Protein AF-A0A7C6TQF4-F1 (afdb_monomer_lite)

Foldseek 3Di:
DDDDDDDDDPDPDDPPPPDDPPLVVCAPAAPAPAEAEEEEADDPLFHQAADPVPPPPPLNVVNVVVQVVCCVRHVYHYDYHYDNDLQVSQVVVLVCQVVVHPRHPYYYGDPVRRVVSCVVSVSFDQQVVVVSDPCCDQQWDNCLVPPPDDPNGSRDTHGVVGSSVVSDDDPD

Structure (mmCIF, N/CA/C/O backbone):
data_AF-A0A7C6TQF4-F1
#
_entry.id   AF-A0A7C6TQF4-F1
#
loop_
_atom_site.group_PDB
_atom_site.id
_atom_site.type_symbol
_atom_site.label_atom_id
_atom_site.label_alt_id
_atom_site.label_comp_id
_atom_site.label_asym_id
_atom_site.label_entity_id
_atom_site.label_seq_id
_atom_site.pdbx_PDB_ins_code
_atom_site.Cartn_x
_atom_site.Cartn_y
_atom_site.Cartn_z
_atom_site.occupancy
_atom_site.B_iso_or_equiv
_atom_site.auth_seq_id
_atom_site.auth_comp_id
_atom_site.auth_asym_id
_atom_site.auth_atom_id
_atom_site.pdbx_PDB_model_num
ATOM 1 N N . MET A 1 1 ? 53.734 2.705 38.181 1.00 42.03 1 MET A N 1
ATOM 2 C CA . MET A 1 1 ? 52.758 3.812 38.114 1.00 42.03 1 MET A CA 1
ATOM 3 C C . MET A 1 1 ? 53.055 4.495 36.790 1.00 42.03 1 MET A C 1
ATOM 5 O O . MET A 1 1 ? 54.148 5.012 36.654 1.00 42.03 1 MET A O 1
ATOM 9 N N . THR A 1 2 ? 52.284 4.287 35.731 1.00 37.66 2 THR A N 1
ATOM 10 C CA . THR A 1 2 ? 50.826 4.465 35.668 1.00 37.66 2 THR A CA 1
ATOM 11 C C . THR A 1 2 ? 50.216 3.461 34.682 1.00 37.66 2 THR A C 1
ATOM 13 O O . THR A 1 2 ? 50.902 2.999 33.775 1.00 37.66 2 THR A O 1
ATOM 16 N N . ALA A 1 3 ? 48.979 3.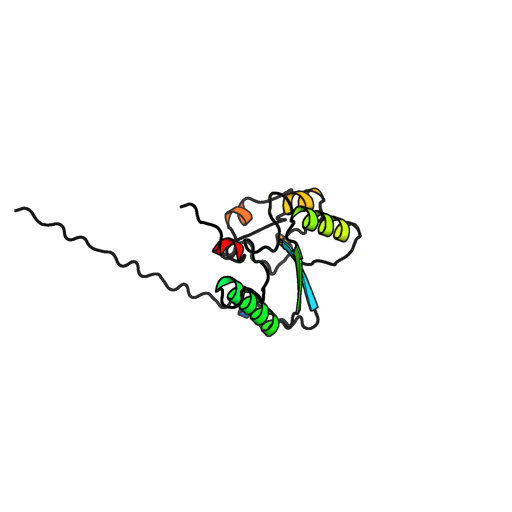061 34.969 1.00 38.94 3 ALA A N 1
ATOM 17 C CA . ALA A 1 3 ? 48.263 1.912 34.430 1.00 38.94 3 ALA A CA 1
ATOM 18 C C . ALA A 1 3 ? 47.986 1.993 32.920 1.00 38.94 3 ALA A C 1
ATOM 20 O O . ALA A 1 3 ? 47.735 3.075 32.395 1.00 38.94 3 ALA A O 1
ATOM 21 N N . ALA A 1 4 ? 48.026 0.835 32.258 1.00 41.94 4 ALA A N 1
ATOM 22 C CA . ALA A 1 4 ? 47.447 0.643 30.937 1.00 41.94 4 ALA A CA 1
ATOM 23 C C . ALA A 1 4 ? 45.929 0.484 31.101 1.00 41.94 4 ALA A C 1
ATOM 25 O O . ALA A 1 4 ? 45.484 -0.318 31.922 1.00 41.94 4 ALA A O 1
ATOM 26 N N . ASP A 1 5 ? 45.194 1.309 30.363 1.00 40.28 5 ASP A N 1
ATOM 27 C CA . ASP A 1 5 ? 43.736 1.350 30.275 1.00 40.28 5 ASP A CA 1
ATOM 28 C C . ASP A 1 5 ? 43.205 0.030 29.702 1.00 40.28 5 ASP A C 1
ATOM 30 O O . ASP A 1 5 ? 43.669 -0.440 28.662 1.00 40.28 5 ASP A O 1
ATOM 34 N N . GLU A 1 6 ? 42.248 -0.570 30.400 1.00 43.94 6 GLU A N 1
ATOM 35 C CA . GLU A 1 6 ? 41.544 -1.779 29.987 1.00 43.94 6 GLU A CA 1
ATOM 36 C C . GLU A 1 6 ? 40.259 -1.329 29.274 1.00 43.94 6 GLU A C 1
ATOM 38 O O . GLU A 1 6 ? 39.318 -0.838 29.899 1.00 43.94 6 GLU A O 1
ATOM 43 N N . GLU A 1 7 ? 40.246 -1.414 27.943 1.00 47.00 7 GLU A N 1
ATOM 44 C CA . GLU A 1 7 ? 39.084 -1.092 27.113 1.00 47.00 7 GLU A CA 1
ATOM 45 C C . GLU A 1 7 ? 38.016 -2.181 27.294 1.00 47.00 7 GLU A C 1
ATOM 47 O O . GLU A 1 7 ? 38.118 -3.289 26.767 1.00 47.00 7 GLU A O 1
ATOM 52 N N . VAL A 1 8 ? 36.990 -1.874 28.090 1.00 40.41 8 VAL A N 1
ATOM 53 C CA . VAL A 1 8 ? 35.811 -2.727 28.265 1.00 40.41 8 VAL A CA 1
ATOM 54 C C . VAL A 1 8 ? 34.928 -2.591 27.025 1.00 40.41 8 VAL A C 1
ATOM 56 O O . VAL A 1 8 ? 34.176 -1.627 26.884 1.00 40.41 8 VAL A O 1
ATOM 59 N N . ALA A 1 9 ? 34.999 -3.577 26.133 1.00 42.94 9 ALA A N 1
ATOM 60 C CA . ALA A 1 9 ? 34.003 -3.779 25.090 1.00 42.94 9 ALA A CA 1
ATOM 61 C C . ALA A 1 9 ? 32.683 -4.219 25.747 1.00 42.94 9 ALA A C 1
ATOM 63 O O . ALA A 1 9 ? 32.545 -5.351 26.209 1.00 42.94 9 ALA A O 1
ATOM 64 N N . ALA A 1 10 ? 31.718 -3.304 25.826 1.00 41.94 10 ALA A N 1
ATOM 65 C CA . ALA A 1 10 ? 30.352 -3.637 26.199 1.00 41.94 10 ALA A CA 1
ATOM 66 C C . ALA A 1 10 ? 29.686 -4.369 25.022 1.00 41.94 10 ALA A C 1
ATOM 68 O O . ALA A 1 10 ? 29.336 -3.755 24.015 1.00 41.94 10 ALA A O 1
ATOM 69 N N . GLU A 1 11 ? 29.526 -5.685 25.147 1.00 43.38 11 GLU A N 1
ATOM 70 C CA . GLU A 1 11 ? 28.632 -6.474 24.299 1.00 43.38 11 GLU A CA 1
ATOM 71 C C . GLU A 1 11 ? 27.200 -5.958 24.501 1.00 43.38 11 GLU A C 1
ATOM 73 O O . GLU A 1 11 ? 26.568 -6.180 25.535 1.00 43.38 11 GLU A O 1
ATOM 78 N N . ALA A 1 12 ? 26.695 -5.208 23.522 1.00 43.81 12 ALA A N 1
ATOM 79 C CA . ALA A 1 12 ? 25.287 -4.864 23.449 1.00 43.81 12 ALA A CA 1
ATOM 80 C C . ALA A 1 12 ? 24.517 -6.120 23.026 1.00 43.81 12 ALA A C 1
ATOM 82 O O . ALA A 1 12 ? 24.427 -6.438 21.842 1.00 43.81 12 ALA A O 1
ATOM 83 N N . THR A 1 13 ? 23.978 -6.853 23.999 1.00 38.25 13 THR A N 1
ATOM 84 C CA . THR A 1 13 ? 22.993 -7.904 23.741 1.00 38.25 13 THR A CA 1
ATOM 85 C C . THR A 1 13 ? 21.782 -7.261 23.070 1.00 38.25 13 THR A C 1
ATOM 87 O O . THR A 1 13 ? 21.023 -6.535 23.713 1.00 38.25 13 THR A O 1
ATOM 90 N N . ALA A 1 14 ? 21.615 -7.495 21.766 1.00 44.12 14 ALA A N 1
ATOM 91 C CA . ALA A 1 14 ? 20.390 -7.163 21.056 1.00 44.12 14 ALA A CA 1
ATOM 92 C C . ALA A 1 14 ? 19.245 -7.927 21.730 1.00 44.12 14 ALA A C 1
ATOM 94 O O . ALA A 1 14 ? 19.229 -9.157 21.731 1.00 44.12 14 ALA A O 1
ATOM 95 N N . ALA A 1 15 ? 18.328 -7.204 22.370 1.00 37.62 15 ALA A N 1
ATOM 96 C CA . ALA A 1 15 ? 17.114 -7.804 22.890 1.00 37.62 15 ALA A CA 1
ATOM 97 C C . ALA A 1 15 ? 16.326 -8.366 21.700 1.00 37.62 15 ALA A C 1
ATOM 99 O O . ALA A 1 15 ? 15.937 -7.611 20.807 1.00 37.62 15 ALA A O 1
ATOM 100 N N . GLU A 1 16 ? 16.114 -9.684 21.676 1.00 38.75 16 GLU A N 1
ATOM 101 C CA . GLU A 1 16 ? 15.147 -10.296 20.771 1.00 38.75 16 GLU A CA 1
ATOM 102 C C . GLU A 1 16 ? 13.796 -9.638 21.043 1.00 38.75 16 GLU A C 1
ATOM 104 O O . GLU A 1 16 ? 13.192 -9.798 22.105 1.00 38.75 16 GLU A O 1
ATOM 109 N N . THR A 1 17 ? 13.346 -8.827 20.091 1.00 45.72 17 THR A N 1
ATOM 110 C CA . THR A 1 17 ? 11.989 -8.306 20.117 1.00 45.72 17 THR A CA 1
ATOM 111 C C . THR A 1 17 ? 11.116 -9.470 19.683 1.00 45.72 17 THR A C 1
ATOM 113 O O . THR A 1 17 ? 11.056 -9.784 18.498 1.00 45.72 17 THR A O 1
ATOM 116 N N . THR A 1 18 ? 10.503 -10.175 20.635 1.00 44.56 18 THR A N 1
ATOM 117 C CA . THR A 1 18 ? 9.432 -11.130 20.329 1.00 44.56 18 THR A CA 1
ATOM 118 C C . THR A 1 18 ? 8.323 -10.353 19.636 1.00 44.56 18 THR A C 1
ATOM 120 O O . THR A 1 18 ? 7.543 -9.660 20.286 1.00 44.56 18 THR A O 1
ATOM 123 N N . THR A 1 19 ? 8.298 -10.413 18.307 1.00 59.47 19 THR A N 1
ATOM 124 C CA . THR A 1 19 ? 7.210 -9.869 17.505 1.00 59.47 19 THR A CA 1
ATOM 125 C C . THR A 1 19 ? 5.973 -10.692 17.841 1.00 59.47 19 THR A C 1
ATOM 127 O O . THR A 1 19 ? 5.946 -11.898 17.593 1.00 59.47 19 THR A O 1
ATOM 130 N N . GLU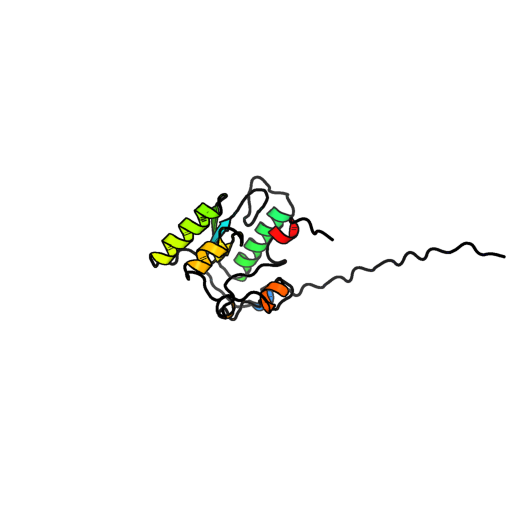 A 1 20 ? 4.973 -10.076 18.472 1.00 64.12 20 GLU A N 1
ATOM 131 C CA . GLU A 1 20 ? 3.654 -10.697 18.605 1.00 64.12 20 GLU A CA 1
ATOM 132 C C . GLU A 1 20 ? 3.169 -11.141 17.216 1.00 64.12 20 GLU A C 1
ATOM 134 O O . GLU A 1 20 ? 3.374 -10.423 16.232 1.00 64.12 20 GLU A O 1
ATOM 139 N N . ASP A 1 21 ? 2.522 -12.308 17.112 1.00 76.06 21 ASP A N 1
ATOM 140 C CA . ASP A 1 21 ? 1.922 -12.729 15.844 1.00 76.06 21 ASP A CA 1
ATOM 141 C C . ASP A 1 21 ? 0.750 -11.800 15.511 1.00 76.06 21 ASP A C 1
ATOM 143 O O . ASP A 1 21 ? -0.370 -11.969 15.994 1.00 76.06 21 ASP A O 1
ATOM 147 N N . TYR A 1 22 ? 1.024 -10.772 14.706 1.00 76.19 22 TYR A N 1
ATOM 148 C CA . TYR A 1 22 ? 0.046 -9.750 14.342 1.00 76.19 22 TYR A CA 1
ATOM 149 C C . TYR A 1 22 ? -1.196 -10.357 13.679 1.00 76.19 22 TYR A C 1
ATOM 151 O O . TYR A 1 22 ? -2.296 -9.825 13.839 1.00 76.19 22 TYR A O 1
ATOM 159 N N . LEU A 1 23 ? -1.039 -11.481 12.971 1.00 79.75 23 LEU A N 1
ATOM 160 C CA . LEU A 1 23 ? -2.145 -12.139 12.284 1.00 79.75 23 LEU A CA 1
ATOM 161 C C . LEU A 1 23 ? -3.112 -12.835 13.243 1.00 79.75 23 LEU A C 1
ATOM 163 O O . LEU A 1 23 ? -4.292 -12.916 12.916 1.00 79.75 23 LEU A O 1
ATOM 167 N N . ALA A 1 24 ? -2.678 -13.199 14.456 1.00 85.25 24 ALA A N 1
ATOM 168 C CA . ALA A 1 24 ? -3.560 -13.772 15.477 1.00 85.25 24 ALA A CA 1
ATOM 169 C C . ALA A 1 24 ? -4.703 -12.818 15.879 1.00 85.25 24 ALA A C 1
ATOM 171 O O . ALA A 1 24 ? -5.756 -13.240 16.354 1.00 85.25 24 ALA A O 1
ATOM 172 N N . LYS A 1 25 ? -4.543 -11.505 15.644 1.00 83.44 25 LYS A N 1
ATOM 173 C CA . LYS A 1 25 ? -5.614 -10.507 15.833 1.00 83.44 25 LYS A CA 1
ATOM 174 C C . LYS A 1 25 ? -6.800 -10.715 14.889 1.00 83.44 25 LYS A C 1
ATOM 176 O O . LYS A 1 25 ? -7.871 -10.166 15.143 1.00 83.44 25 LYS A O 1
ATOM 181 N N . PHE A 1 26 ? -6.603 -11.471 13.813 1.00 84.44 26 PHE A N 1
ATOM 182 C CA . PHE A 1 26 ? -7.616 -11.777 12.813 1.00 84.44 26 PHE A CA 1
ATOM 183 C C . PHE A 1 26 ? -8.084 -13.237 12.871 1.00 84.44 26 PHE A C 1
ATOM 185 O O . PHE A 1 26 ? -8.801 -13.677 11.974 1.00 84.44 26 PHE A O 1
ATOM 192 N N . ASP A 1 27 ? -7.743 -13.977 13.930 1.00 82.62 27 ASP A N 1
ATOM 193 C CA . ASP A 1 27 ? -8.209 -15.350 14.120 1.00 82.62 27 ASP A CA 1
ATOM 194 C C . ASP A 1 27 ? -9.743 -15.426 14.074 1.00 82.62 27 ASP A C 1
ATOM 196 O O . ASP A 1 27 ? -10.460 -14.746 14.814 1.00 82.62 27 ASP A O 1
ATOM 200 N N . GLY A 1 28 ? -10.260 -16.278 13.187 1.00 80.06 28 GLY A N 1
ATOM 201 C CA . GLY A 1 28 ? -11.698 -16.458 12.977 1.00 80.06 28 GLY A CA 1
ATOM 202 C C . GLY A 1 28 ? -12.361 -15.399 12.090 1.00 80.06 28 GLY A C 1
ATOM 203 O O . GLY A 1 28 ? -13.574 -15.478 11.883 1.00 80.06 28 GLY A O 1
ATOM 204 N N . ILE A 1 29 ? -11.604 -14.441 11.544 1.00 86.25 29 ILE A N 1
ATOM 205 C CA . ILE A 1 29 ? -12.059 -13.598 10.436 1.00 86.25 29 ILE A CA 1
ATOM 206 C C . ILE A 1 29 ? -11.800 -14.349 9.133 1.00 86.25 29 ILE A C 1
ATOM 208 O O . ILE A 1 29 ? -10.658 -14.567 8.747 1.00 86.25 29 ILE A O 1
ATOM 212 N N . ASP A 1 30 ? -12.879 -14.697 8.441 1.00 82.62 30 ASP A N 1
ATOM 213 C CA . ASP A 1 30 ? -12.835 -15.268 7.101 1.00 82.62 30 ASP A CA 1
ATOM 214 C C . ASP A 1 30 ? -13.483 -14.285 6.122 1.00 82.62 30 ASP A C 1
ATOM 216 O O . ASP A 1 30 ? -14.666 -13.948 6.239 1.00 82.62 30 ASP A O 1
ATOM 220 N N . VAL A 1 31 ? -12.690 -13.793 5.173 1.00 89.88 31 VAL A N 1
ATOM 221 C CA . VAL A 1 31 ? -13.146 -12.924 4.080 1.00 89.88 31 VAL A CA 1
ATOM 222 C C . VAL A 1 31 ? -13.022 -13.628 2.728 1.00 89.88 31 VAL A C 1
ATOM 224 O O . VAL A 1 31 ? -12.902 -12.970 1.693 1.00 89.88 31 VAL A O 1
ATOM 227 N N . SER A 1 32 ? -13.096 -14.962 2.732 1.00 91.25 32 SER A N 1
ATOM 228 C CA . SER A 1 32 ? -13.054 -15.807 1.541 1.00 91.25 32 SER A CA 1
ATOM 229 C C . SER A 1 32 ? -13.951 -15.304 0.415 1.00 91.25 32 SER A C 1
ATOM 231 O O . SER A 1 32 ? -15.116 -14.944 0.612 1.00 91.25 32 SER A O 1
ATOM 233 N N . GLY A 1 33 ? -13.403 -15.306 -0.801 1.00 89.31 33 GLY A N 1
ATOM 234 C CA . GLY A 1 33 ? -14.095 -14.850 -2.010 1.00 89.31 33 GLY A CA 1
ATOM 235 C C . GLY A 1 33 ? -14.088 -13.332 -2.216 1.00 89.31 33 GLY A C 1
ATOM 236 O O . GLY A 1 33 ? -14.724 -12.849 -3.154 1.00 89.31 33 GLY A O 1
ATOM 237 N N . ARG A 1 34 ? -13.382 -12.573 -1.370 1.00 94.75 34 ARG A N 1
ATOM 238 C CA . ARG A 1 34 ? -13.023 -11.177 -1.640 1.00 94.75 34 ARG A CA 1
ATOM 239 C C . ARG A 1 34 ? -11.686 -11.115 -2.373 1.00 94.75 34 ARG A C 1
ATOM 241 O O . ARG A 1 34 ? -10.752 -11.835 -2.028 1.00 94.75 34 ARG A O 1
ATOM 248 N N . THR A 1 35 ? -11.593 -10.196 -3.323 1.00 97.12 35 THR A N 1
ATOM 249 C CA . THR A 1 35 ? -10.323 -9.762 -3.902 1.00 97.12 35 THR A CA 1
ATOM 250 C C . THR A 1 35 ? -10.027 -8.366 -3.379 1.00 97.12 35 THR A C 1
ATOM 252 O O . THR A 1 35 ? -10.923 -7.528 -3.351 1.00 97.12 35 THR A O 1
ATOM 255 N N . PHE A 1 36 ? -8.801 -8.146 -2.916 1.00 96.88 36 PHE A N 1
ATOM 256 C CA . PHE A 1 36 ? -8.305 -6.850 -2.481 1.00 96.88 36 PHE A CA 1
ATOM 257 C C . PHE A 1 36 ? -7.432 -6.255 -3.586 1.00 96.88 36 PHE A C 1
ATOM 259 O O . PHE A 1 36 ? -6.391 -6.819 -3.937 1.00 96.88 36 PHE A O 1
ATOM 266 N N . HIS A 1 37 ? -7.877 -5.137 -4.150 1.00 97.75 37 HIS A N 1
ATOM 267 C CA . HIS A 1 37 ? -7.298 -4.520 -5.337 1.00 97.75 37 HIS A CA 1
ATOM 268 C C . HIS A 1 37 ? -6.294 -3.435 -4.951 1.00 97.75 37 HIS A C 1
ATOM 270 O O . HIS A 1 37 ? -6.642 -2.407 -4.360 1.00 97.75 37 HIS A O 1
ATOM 276 N N . ILE A 1 38 ? -5.027 -3.644 -5.304 1.00 97.38 38 ILE A N 1
ATOM 277 C CA . ILE A 1 38 ? -3.924 -2.753 -4.951 1.00 97.38 38 ILE A CA 1
ATOM 278 C C . ILE A 1 38 ? -3.327 -2.177 -6.228 1.00 97.38 38 ILE A C 1
ATOM 280 O O . ILE A 1 38 ? -2.753 -2.899 -7.036 1.00 97.38 38 ILE A O 1
ATOM 284 N N . ILE A 1 39 ? -3.383 -0.854 -6.374 1.00 97.19 39 ILE A N 1
ATOM 285 C CA . ILE A 1 39 ? -2.650 -0.135 -7.419 1.00 97.19 39 ILE A CA 1
ATOM 286 C C . ILE A 1 39 ? -1.402 0.514 -6.820 1.00 97.19 39 ILE A C 1
ATOM 288 O O . ILE A 1 39 ? -1.488 1.353 -5.921 1.00 97.19 39 ILE A O 1
ATOM 292 N N . ALA A 1 40 ? -0.221 0.137 -7.307 1.00 94.94 40 ALA A N 1
ATOM 293 C CA . ALA A 1 40 ? 1.042 0.600 -6.738 1.00 94.94 40 ALA A CA 1
ATOM 294 C C . ALA A 1 40 ? 2.021 1.116 -7.784 1.00 94.94 40 ALA A C 1
ATOM 296 O O . ALA A 1 40 ? 2.081 0.624 -8.911 1.00 94.94 40 ALA A O 1
ATOM 297 N N . GLN A 1 41 ? 2.825 2.101 -7.374 1.00 93.12 41 GLN A N 1
ATOM 298 C CA . GLN A 1 41 ? 4.091 2.330 -8.039 1.00 93.12 41 GLN A CA 1
ATOM 299 C C . GLN A 1 41 ? 4.997 1.153 -7.697 1.00 93.12 41 GLN A C 1
ATOM 301 O O . GLN A 1 41 ? 5.261 0.934 -6.520 1.00 93.12 41 GLN A O 1
ATOM 306 N N . ASP A 1 42 ? 5.492 0.450 -8.700 1.00 92.75 42 ASP A N 1
ATOM 307 C CA . ASP A 1 42 ? 6.295 -0.752 -8.518 1.00 92.75 42 ASP A CA 1
ATOM 308 C C . ASP A 1 42 ? 7.414 -0.745 -9.567 1.00 92.75 42 ASP A C 1
ATOM 310 O O . ASP A 1 42 ? 7.149 -0.644 -10.765 1.00 92.75 42 ASP A O 1
ATOM 314 N N . THR A 1 43 ? 8.661 -0.690 -9.098 1.00 89.19 43 THR A N 1
ATOM 315 C CA . THR A 1 43 ? 9.893 -0.625 -9.911 1.00 89.19 43 THR A CA 1
ATOM 316 C C . THR A 1 43 ? 10.985 -1.425 -9.217 1.00 89.19 43 THR A C 1
ATOM 318 O O . THR A 1 43 ? 10.865 -1.667 -8.021 1.00 89.19 43 THR A O 1
ATOM 321 N N . GLU A 1 44 ? 12.089 -1.730 -9.904 1.00 82.38 44 GLU A N 1
ATOM 322 C CA . GLU A 1 44 ? 13.229 -2.455 -9.314 1.00 82.38 44 GLU A CA 1
ATOM 323 C C . GLU A 1 44 ? 13.761 -1.813 -8.013 1.00 82.38 44 GLU A C 1
ATOM 325 O O . GLU A 1 44 ? 14.169 -2.506 -7.083 1.00 82.38 44 GLU A O 1
ATOM 330 N N . GLU A 1 45 ? 13.736 -0.480 -7.906 1.00 80.38 45 GLU A N 1
ATOM 331 C CA . GLU A 1 45 ? 14.164 0.258 -6.707 1.00 80.38 45 GLU A CA 1
ATOM 332 C C . GLU A 1 45 ? 13.048 0.450 -5.666 1.00 80.38 45 GLU A C 1
ATOM 334 O O . GLU A 1 45 ? 13.279 0.991 -4.579 1.00 80.38 45 GLU A O 1
ATOM 339 N N . ARG A 1 46 ? 11.812 0.082 -6.012 1.00 81.56 46 ARG A N 1
ATOM 340 C CA . ARG A 1 46 ? 10.592 0.255 -5.212 1.00 81.56 46 ARG A CA 1
ATOM 341 C C . ARG A 1 46 ? 9.692 -0.968 -5.368 1.00 81.56 46 ARG A C 1
ATOM 343 O O . ARG A 1 46 ? 8.552 -0.836 -5.810 1.00 81.56 46 ARG A O 1
ATOM 350 N N . ASN A 1 47 ? 10.211 -2.125 -4.968 1.00 86.19 47 ASN A N 1
ATOM 351 C CA . ASN A 1 47 ? 9.486 -3.392 -5.004 1.00 86.19 47 ASN A CA 1
ATOM 352 C C . ASN A 1 47 ? 8.380 -3.385 -3.941 1.00 86.19 47 ASN A C 1
ATOM 354 O O . ASN A 1 47 ? 8.643 -3.501 -2.742 1.00 86.19 47 ASN A O 1
ATOM 358 N N . ASN A 1 48 ? 7.140 -3.192 -4.377 1.00 89.38 48 ASN A N 1
ATOM 359 C CA . ASN A 1 48 ? 5.944 -3.340 -3.553 1.00 89.38 48 ASN A CA 1
ATOM 360 C C . ASN A 1 48 ? 5.277 -4.701 -3.772 1.00 89.38 48 ASN A C 1
ATOM 362 O O . ASN A 1 48 ? 4.596 -5.184 -2.860 1.00 89.38 48 ASN A O 1
ATOM 366 N N . PHE A 1 49 ? 5.486 -5.301 -4.946 1.00 93.56 49 PHE A N 1
ATOM 367 C CA . PHE A 1 49 ? 4.940 -6.597 -5.338 1.00 93.56 49 PHE A CA 1
ATOM 368 C C . PHE A 1 49 ? 6.035 -7.648 -5.522 1.00 93.56 49 PHE A C 1
ATOM 370 O O . PHE A 1 49 ? 7.214 -7.321 -5.648 1.00 93.56 49 PHE A O 1
ATOM 377 N N . TYR A 1 50 ? 5.622 -8.915 -5.500 1.00 93.69 50 TYR A N 1
ATOM 378 C CA . TYR A 1 50 ? 6.496 -10.038 -5.817 1.00 93.69 50 TYR A CA 1
ATOM 379 C C . TYR A 1 50 ? 6.782 -10.096 -7.321 1.00 93.69 50 TYR A C 1
ATOM 381 O O . TYR A 1 50 ? 5.860 -10.009 -8.134 1.00 93.69 50 TYR A O 1
ATOM 389 N N . HIS A 1 51 ? 8.048 -10.327 -7.668 1.00 92.00 51 HIS A N 1
ATOM 390 C CA . HIS A 1 51 ? 8.518 -10.523 -9.038 1.00 92.00 51 HIS A CA 1
ATOM 391 C C . HIS A 1 51 ? 9.253 -11.857 -9.164 1.00 92.00 51 HIS A C 1
ATOM 393 O O . HIS A 1 51 ? 10.211 -12.114 -8.437 1.00 92.00 51 HIS A O 1
ATOM 399 N N . GLU A 1 52 ? 8.847 -12.710 -10.108 1.00 91.62 52 GLU A N 1
ATOM 400 C CA . GLU A 1 52 ? 9.493 -14.019 -10.314 1.00 91.62 52 GLU A CA 1
ATOM 401 C C . GLU A 1 52 ? 10.970 -13.888 -10.728 1.00 91.62 52 GLU A C 1
ATOM 403 O O . GLU A 1 52 ? 11.809 -14.682 -10.301 1.00 91.62 52 GLU A O 1
ATOM 408 N N . ASP A 1 53 ? 11.308 -12.855 -11.506 1.00 90.06 53 ASP A N 1
ATOM 409 C CA . ASP A 1 53 ? 12.655 -12.635 -12.050 1.00 90.06 53 ASP A CA 1
ATOM 410 C C . ASP A 1 53 ? 13.714 -12.325 -10.972 1.00 90.06 53 ASP A C 1
ATOM 412 O O . ASP A 1 53 ? 14.914 -12.467 -11.219 1.00 90.06 53 ASP A O 1
ATOM 416 N N . THR A 1 54 ? 13.285 -11.929 -9.770 1.00 84.62 54 THR A N 1
ATOM 417 C CA . THR A 1 54 ? 14.151 -11.618 -8.619 1.00 84.62 54 THR A CA 1
ATOM 418 C C . THR A 1 54 ? 13.952 -12.592 -7.453 1.00 84.62 54 THR A C 1
ATOM 420 O O . THR A 1 54 ? 14.304 -12.287 -6.312 1.00 84.62 54 THR A O 1
ATOM 423 N N . ALA A 1 55 ? 13.400 -13.783 -7.713 1.00 88.88 55 ALA A N 1
ATOM 424 C CA . ALA A 1 55 ? 13.282 -14.842 -6.711 1.00 88.88 55 ALA A CA 1
ATOM 425 C C . ALA A 1 55 ? 14.649 -15.194 -6.092 1.00 88.88 55 ALA A C 1
ATOM 427 O O . ALA A 1 55 ? 15.651 -15.346 -6.799 1.00 88.88 55 ALA A O 1
ATOM 428 N N . GLY A 1 56 ? 14.686 -15.341 -4.766 1.00 86.88 56 GLY A N 1
ATOM 429 C CA . GLY A 1 56 ? 15.919 -15.522 -3.996 1.00 86.88 56 GLY A CA 1
ATOM 430 C C . GLY A 1 56 ? 16.507 -14.227 -3.424 1.00 86.88 56 GLY A C 1
ATOM 431 O O . GLY A 1 56 ? 17.451 -14.298 -2.632 1.00 86.88 56 GLY A O 1
ATOM 432 N N . ASP A 1 57 ? 15.980 -13.052 -3.793 1.00 90.19 57 ASP A N 1
ATOM 433 C CA . ASP A 1 57 ? 16.211 -11.819 -3.038 1.00 90.19 57 ASP A CA 1
ATOM 434 C C . ASP A 1 57 ? 15.367 -11.818 -1.758 1.00 90.19 57 ASP A C 1
ATOM 436 O O . ASP A 1 57 ? 14.159 -12.045 -1.789 1.00 90.19 57 ASP A O 1
ATOM 440 N N . ILE A 1 58 ? 15.999 -11.512 -0.622 1.00 88.88 58 ILE A N 1
ATOM 441 C CA . ILE A 1 58 ? 15.356 -11.616 0.692 1.00 88.88 58 ILE A CA 1
ATOM 442 C C . ILE A 1 58 ? 14.117 -10.724 0.824 1.00 88.88 58 ILE A C 1
ATOM 444 O O . ILE A 1 58 ? 13.165 -11.104 1.505 1.00 88.88 58 ILE A O 1
ATOM 448 N N . ILE A 1 59 ? 14.106 -9.547 0.194 1.00 87.38 59 ILE A N 1
ATOM 449 C CA . ILE A 1 59 ? 12.984 -8.609 0.293 1.00 87.38 59 ILE A CA 1
ATOM 450 C C . ILE A 1 59 ? 11.847 -9.080 -0.608 1.00 87.38 59 ILE A C 1
ATOM 452 O O . ILE A 1 59 ? 10.701 -9.112 -0.162 1.00 87.38 59 ILE A O 1
ATOM 456 N N . ASN A 1 60 ? 12.159 -9.488 -1.839 1.00 90.94 60 ASN A N 1
ATOM 457 C CA . ASN A 1 60 ? 11.174 -10.035 -2.770 1.00 90.94 60 ASN A CA 1
ATOM 458 C C . ASN A 1 60 ? 10.501 -11.306 -2.220 1.00 90.94 60 ASN A C 1
ATOM 460 O O . ASN A 1 60 ? 9.273 -11.406 -2.207 1.00 90.94 60 ASN A O 1
ATOM 464 N N . ASP A 1 61 ? 11.291 -12.235 -1.679 1.00 92.00 61 ASP A N 1
ATOM 465 C CA . ASP A 1 61 ? 10.779 -13.463 -1.067 1.00 92.00 61 ASP A CA 1
ATOM 466 C C . ASP A 1 61 ? 9.928 -13.142 0.178 1.00 92.00 61 ASP A C 1
ATOM 468 O O . ASP A 1 61 ? 8.842 -13.695 0.345 1.00 92.00 61 ASP A O 1
ATOM 472 N N . SER A 1 62 ? 10.339 -12.162 0.997 1.00 90.62 62 SER A N 1
ATOM 473 C CA . SER A 1 62 ? 9.552 -11.706 2.156 1.00 90.62 62 SER A CA 1
ATOM 474 C C . SER A 1 62 ? 8.199 -11.097 1.765 1.00 90.62 62 SER A C 1
ATOM 476 O O . SER A 1 62 ? 7.227 -11.234 2.510 1.00 90.62 62 SER A O 1
ATOM 478 N N . ILE A 1 63 ? 8.110 -10.417 0.615 1.00 92.00 63 ILE A N 1
ATOM 479 C CA . ILE A 1 63 ? 6.839 -9.897 0.083 1.00 92.00 63 ILE A CA 1
ATOM 480 C C . ILE A 1 63 ? 5.913 -11.061 -0.283 1.00 92.00 63 ILE A C 1
ATOM 482 O O . ILE A 1 63 ? 4.751 -11.067 0.125 1.00 92.00 63 ILE A O 1
ATOM 486 N N . ASN A 1 64 ? 6.434 -12.068 -0.988 1.00 94.12 64 ASN A N 1
ATOM 487 C CA . ASN A 1 64 ? 5.661 -13.252 -1.354 1.00 94.12 64 ASN A CA 1
ATOM 488 C C . ASN A 1 64 ? 5.171 -14.021 -0.117 1.00 94.12 64 ASN A C 1
ATOM 490 O O . ASN A 1 64 ? 3.995 -14.373 -0.028 1.00 94.12 64 ASN A O 1
ATOM 494 N N . ASP A 1 65 ? 6.049 -14.231 0.865 1.00 93.31 65 ASP A N 1
ATOM 495 C CA . ASP A 1 65 ? 5.715 -14.919 2.113 1.00 93.31 65 ASP A CA 1
ATOM 496 C C . ASP A 1 65 ? 4.651 -14.162 2.912 1.00 93.31 65 ASP A C 1
ATOM 498 O O . ASP A 1 65 ? 3.691 -14.768 3.399 1.00 93.31 65 ASP A O 1
ATOM 502 N N . ARG A 1 66 ? 4.772 -12.830 3.004 1.00 90.94 66 ARG A N 1
ATOM 503 C CA . ARG A 1 66 ? 3.758 -11.964 3.623 1.00 90.94 66 ARG A CA 1
ATOM 504 C C . ARG A 1 66 ? 2.402 -12.175 2.960 1.00 90.94 66 ARG A C 1
ATOM 506 O O . ARG A 1 66 ? 1.420 -12.432 3.656 1.00 90.94 66 ARG A O 1
ATOM 513 N N . ASP A 1 67 ? 2.346 -12.061 1.637 1.00 94.06 67 ASP A N 1
ATOM 514 C CA . ASP A 1 67 ? 1.087 -12.119 0.900 1.00 94.06 67 ASP A CA 1
ATOM 515 C C . ASP A 1 67 ? 0.451 -13.508 1.020 1.00 94.06 67 ASP A C 1
ATOM 517 O O . ASP A 1 67 ? -0.736 -13.614 1.321 1.00 94.06 67 ASP A O 1
ATOM 521 N N . ASN A 1 68 ? 1.241 -14.579 0.898 1.00 94.69 68 ASN A N 1
ATOM 522 C CA . ASN A 1 68 ? 0.760 -15.953 1.063 1.00 94.69 68 ASN A CA 1
ATOM 523 C C . ASN A 1 68 ? 0.248 -16.234 2.476 1.00 94.69 68 ASN A C 1
ATOM 525 O O . ASN A 1 68 ? -0.810 -16.847 2.619 1.00 94.69 68 ASN A O 1
ATOM 529 N N . LYS A 1 69 ? 0.929 -15.735 3.515 1.00 92.19 69 LYS A N 1
ATOM 530 C CA . LYS A 1 69 ? 0.464 -15.897 4.897 1.00 92.19 69 LYS A CA 1
ATOM 531 C C . LYS A 1 69 ? -0.880 -15.197 5.121 1.00 92.19 69 LYS A C 1
ATOM 533 O O . LYS A 1 69 ? -1.749 -15.738 5.799 1.00 92.19 69 LYS A O 1
ATOM 538 N N . VAL A 1 70 ? -1.085 -14.019 4.527 1.00 91.62 70 VAL A N 1
ATOM 539 C CA . VAL A 1 70 ? -2.374 -13.312 4.608 1.00 91.62 70 VAL A CA 1
ATOM 540 C C . VAL A 1 70 ? -3.470 -14.052 3.834 1.00 91.62 70 VAL A C 1
ATOM 542 O O . VAL A 1 70 ? -4.577 -14.183 4.360 1.00 91.62 70 VAL A O 1
ATOM 545 N N . ARG A 1 71 ? -3.174 -14.584 2.636 1.00 93.38 71 ARG A N 1
ATOM 546 C CA . ARG A 1 71 ? -4.117 -15.432 1.879 1.00 93.38 71 ARG A CA 1
ATOM 547 C C . ARG A 1 71 ? -4.554 -16.649 2.694 1.00 93.38 71 ARG A C 1
ATOM 549 O O . ARG A 1 71 ? -5.746 -16.914 2.793 1.00 93.38 71 ARG A O 1
ATOM 556 N N . GLU A 1 72 ? -3.607 -17.360 3.305 1.00 91.62 72 GLU A N 1
ATOM 557 C CA . GLU A 1 72 ? -3.883 -18.569 4.091 1.00 91.62 72 GLU A CA 1
ATOM 558 C C . GLU A 1 72 ? -4.761 -18.280 5.317 1.00 91.62 72 GLU A C 1
ATOM 560 O O . GLU A 1 72 ? -5.719 -19.008 5.570 1.00 91.62 72 GLU A O 1
ATOM 565 N N . VAL A 1 73 ? -4.459 -17.211 6.060 1.00 90.06 73 VAL A N 1
ATOM 566 C CA . VAL A 1 73 ? -5.173 -16.879 7.303 1.00 90.06 73 VAL A CA 1
ATOM 567 C C . VAL A 1 73 ? -6.569 -16.310 7.034 1.00 90.06 73 VAL A C 1
ATOM 569 O O . VAL A 1 73 ? -7.502 -16.638 7.761 1.00 90.06 73 VAL A O 1
ATOM 572 N N . LEU A 1 74 ? -6.723 -15.456 6.014 1.00 91.12 74 LEU A N 1
ATOM 573 C CA . LEU A 1 74 ? -7.963 -14.700 5.782 1.00 91.12 74 LEU A CA 1
ATOM 574 C C . LEU A 1 74 ? -8.835 -15.233 4.637 1.00 91.12 74 LEU A C 1
ATOM 576 O O . LEU A 1 74 ? -9.963 -14.762 4.475 1.00 91.12 74 LEU A O 1
ATOM 580 N N . GLY A 1 75 ? -8.316 -16.142 3.805 1.00 92.12 75 GLY A N 1
ATOM 581 C CA . GLY A 1 75 ? -8.984 -16.619 2.586 1.00 92.12 75 GLY A CA 1
ATOM 582 C C . GLY A 1 75 ? -9.113 -15.562 1.480 1.00 92.12 75 GLY A C 1
ATOM 583 O O . GLY A 1 75 ? -9.870 -15.744 0.525 1.00 92.12 75 GLY A O 1
ATOM 584 N N . ILE A 1 76 ? -8.421 -14.431 1.616 1.00 94.88 76 ILE A N 1
ATOM 585 C CA . ILE A 1 76 ? -8.485 -13.309 0.675 1.00 94.88 76 ILE A CA 1
ATOM 586 C C . ILE A 1 76 ? -7.630 -13.572 -0.567 1.00 94.88 76 ILE A C 1
ATOM 588 O O . ILE A 1 76 ? -6.602 -14.236 -0.479 1.00 94.88 76 ILE A O 1
ATOM 592 N N . GLU A 1 77 ? -8.009 -12.985 -1.701 1.00 96.81 77 GLU A N 1
ATOM 593 C CA . GLU A 1 77 ? -7.154 -12.894 -2.887 1.00 96.81 77 GLU A CA 1
ATOM 594 C C . GLU A 1 77 ? -6.644 -11.468 -3.099 1.00 96.81 77 GLU A C 1
ATOM 596 O O . GLU A 1 77 ? -7.302 -10.500 -2.723 1.00 96.81 77 GLU A O 1
ATOM 601 N N . PHE A 1 78 ? -5.491 -11.330 -3.751 1.00 97.00 78 PHE A N 1
ATOM 602 C CA . PHE A 1 78 ? -4.923 -10.027 -4.102 1.00 97.00 78 PHE A CA 1
ATOM 603 C C . PHE A 1 78 ? -4.902 -9.832 -5.611 1.00 97.00 78 PHE A C 1
ATOM 605 O O . PHE A 1 78 ? -4.515 -10.736 -6.351 1.00 97.00 78 PHE A O 1
ATOM 612 N N . A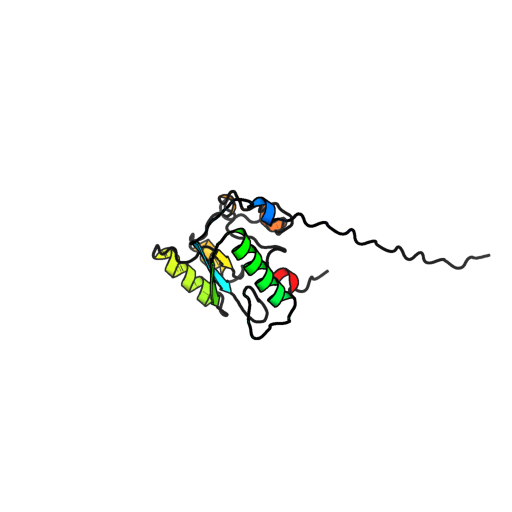SP A 1 79 ? -5.259 -8.628 -6.041 1.00 97.69 79 ASP A N 1
ATOM 613 C CA . ASP A 1 79 ? -5.061 -8.149 -7.404 1.00 97.69 79 ASP A CA 1
ATOM 614 C C . ASP A 1 79 ? -4.048 -7.001 -7.376 1.00 97.69 79 ASP A C 1
ATOM 616 O O . ASP A 1 79 ? -4.293 -5.952 -6.774 1.00 97.69 79 ASP A O 1
ATOM 620 N N . PHE A 1 80 ? -2.880 -7.230 -7.976 1.00 96.88 80 PHE A N 1
ATOM 621 C CA . PHE A 1 80 ? -1.748 -6.308 -7.945 1.00 96.88 80 PHE A CA 1
ATOM 622 C C . PHE A 1 80 ? -1.599 -5.592 -9.287 1.00 96.88 80 PHE A C 1
ATOM 624 O O . PHE A 1 80 ? -1.263 -6.191 -10.309 1.00 96.88 80 PHE A O 1
ATOM 631 N N . ILE A 1 81 ? -1.811 -4.279 -9.277 1.00 97.38 81 ILE A N 1
ATOM 632 C CA . ILE A 1 81 ? -1.828 -3.431 -10.466 1.00 97.38 81 ILE A CA 1
ATOM 633 C C . ILE A 1 81 ? -0.614 -2.499 -10.416 1.00 97.38 81 ILE A C 1
ATOM 635 O O . ILE A 1 81 ? -0.633 -1.433 -9.791 1.00 97.38 81 ILE A O 1
ATOM 639 N N . GLY A 1 82 ? 0.472 -2.928 -11.059 1.00 95.56 82 GLY A N 1
ATOM 640 C CA . GLY A 1 82 ? 1.759 -2.229 -11.058 1.00 95.56 82 GLY A CA 1
ATOM 641 C C . GLY A 1 82 ? 1.864 -1.118 -12.103 1.00 95.56 82 GLY A C 1
ATOM 642 O O . GLY A 1 82 ? 1.448 -1.266 -13.253 1.00 95.56 82 GLY A O 1
ATOM 643 N N . TYR A 1 83 ? 2.469 -0.000 -11.708 1.00 96.12 83 TYR A N 1
ATOM 644 C CA . TYR A 1 83 ? 2.902 1.070 -12.603 1.00 96.12 83 TYR A CA 1
ATOM 645 C C . TYR A 1 83 ? 4.331 1.490 -12.269 1.00 96.12 83 TYR A C 1
ATOM 647 O O . TYR A 1 83 ? 4.617 1.861 -11.138 1.00 96.12 83 TYR A O 1
ATOM 655 N N . GLU A 1 84 ? 5.201 1.600 -13.266 1.00 93.56 84 GLU A N 1
ATOM 656 C CA . GLU A 1 84 ? 6.512 2.226 -13.044 1.00 93.56 84 GLU A CA 1
ATOM 657 C C . GLU A 1 84 ? 6.379 3.752 -12.854 1.00 93.56 84 GLU A C 1
ATOM 659 O O . GLU A 1 84 ? 6.994 4.376 -11.980 1.00 93.56 84 GLU A O 1
ATOM 664 N N . ASP A 1 85 ? 5.510 4.370 -13.663 1.00 93.12 85 ASP A N 1
ATOM 665 C CA . ASP A 1 85 ? 5.262 5.810 -13.670 1.00 93.12 85 ASP A CA 1
ATOM 666 C C . ASP A 1 85 ? 4.163 6.201 -12.665 1.00 93.12 85 ASP A C 1
ATOM 668 O O . ASP A 1 85 ? 2.961 6.016 -12.890 1.00 93.12 85 ASP A O 1
ATOM 672 N N . ARG A 1 86 ? 4.590 6.834 -11.570 1.00 91.12 86 ARG A N 1
ATOM 673 C CA . ARG A 1 86 ? 3.727 7.386 -10.513 1.00 91.12 86 ARG A CA 1
ATOM 674 C C . ARG A 1 86 ? 2.742 8.469 -10.965 1.00 91.12 86 ARG A C 1
ATOM 676 O O . ARG A 1 86 ? 1.654 8.552 -10.400 1.00 91.12 86 ARG A O 1
ATOM 683 N N . GLU A 1 87 ? 3.074 9.288 -11.961 1.00 93.31 87 GLU A N 1
ATOM 684 C CA . GLU A 1 87 ? 2.155 10.305 -12.496 1.00 93.31 87 GLU A CA 1
ATOM 685 C C . GLU A 1 87 ? 1.051 9.650 -13.323 1.00 93.31 87 GLU A C 1
ATOM 687 O O . GLU A 1 87 ? -0.129 10.019 -13.225 1.00 93.31 87 GLU A O 1
ATOM 692 N N . LYS A 1 88 ? 1.415 8.638 -14.119 1.00 95.44 88 LYS A N 1
ATOM 693 C CA . LYS A 1 88 ? 0.450 7.837 -14.877 1.00 95.44 88 LYS A CA 1
ATOM 694 C C . LYS A 1 88 ? -0.473 7.056 -13.944 1.00 95.44 88 LYS A C 1
ATOM 696 O O . LYS A 1 88 ? -1.689 7.089 -14.156 1.00 95.44 88 LYS A O 1
ATOM 701 N N . LEU A 1 89 ? 0.076 6.429 -12.902 1.00 96.12 89 LEU A N 1
ATOM 702 C CA . LEU A 1 89 ? -0.698 5.764 -11.851 1.00 96.12 89 LEU A CA 1
ATOM 703 C C . LEU A 1 89 ? -1.713 6.723 -11.238 1.00 96.12 89 LEU A C 1
ATOM 705 O O . LEU A 1 89 ? -2.912 6.465 -11.283 1.00 96.12 89 LEU A O 1
ATOM 709 N N . ALA A 1 90 ? -1.252 7.867 -10.730 1.00 95.69 90 ALA A N 1
ATOM 710 C CA . ALA A 1 90 ? -2.114 8.808 -10.024 1.00 95.69 90 ALA A CA 1
ATOM 711 C C . ALA A 1 90 ? -3.191 9.404 -10.935 1.00 95.69 90 ALA A C 1
ATOM 713 O O . ALA A 1 90 ? -4.330 9.585 -10.516 1.00 95.69 90 ALA A O 1
ATOM 714 N N . THR A 1 91 ? -2.861 9.664 -12.204 1.00 95.75 91 THR A N 1
ATOM 715 C CA . THR A 1 91 ? -3.844 10.090 -13.211 1.00 95.75 91 THR A CA 1
ATOM 716 C C . THR A 1 91 ? -4.897 9.018 -13.468 1.00 95.75 91 THR A C 1
ATOM 718 O O . THR A 1 91 ? -6.071 9.349 -13.628 1.00 95.75 91 THR A O 1
ATOM 721 N N . THR A 1 92 ? -4.485 7.753 -13.538 1.00 96.81 92 THR A N 1
ATOM 722 C CA . THR A 1 92 ? -5.397 6.634 -13.795 1.00 96.81 92 THR A CA 1
ATOM 723 C C . THR A 1 92 ? -6.317 6.420 -12.602 1.00 96.81 92 THR A C 1
ATOM 725 O O . THR A 1 92 ? -7.530 6.516 -12.765 1.00 96.81 92 THR A O 1
ATOM 728 N N . ALA A 1 93 ? -5.750 6.272 -11.401 1.00 96.69 93 ALA A N 1
ATOM 729 C CA . ALA A 1 93 ? -6.503 6.125 -10.159 1.00 96.69 93 ALA A CA 1
ATOM 730 C C . ALA A 1 93 ? -7.515 7.263 -9.967 1.00 96.69 93 ALA A C 1
ATOM 732 O O . ALA A 1 93 ? -8.700 7.015 -9.766 1.00 96.69 93 ALA A O 1
ATOM 733 N N . GLN A 1 94 ? -7.077 8.518 -10.128 1.00 96.06 94 GLN A N 1
ATOM 734 C CA . GLN A 1 94 ? -7.954 9.684 -10.024 1.00 96.06 94 GLN A CA 1
ATOM 735 C C . GLN A 1 94 ? -9.150 9.597 -10.981 1.00 96.06 94 GLN A C 1
ATOM 737 O O . GLN A 1 94 ? -10.279 9.858 -10.573 1.00 96.06 94 GLN A O 1
ATOM 742 N N . LYS A 1 95 ? -8.916 9.269 -12.258 1.00 96.62 95 LYS A N 1
ATOM 743 C CA . LYS A 1 95 ? -9.984 9.206 -13.267 1.00 96.62 95 LYS A CA 1
ATOM 744 C C . LYS A 1 95 ? -10.980 8.091 -12.980 1.00 96.62 95 LYS A C 1
ATOM 746 O O . LYS A 1 95 ? -12.175 8.335 -13.094 1.00 96.62 95 LYS A O 1
ATOM 751 N N . THR A 1 96 ? -10.489 6.910 -12.616 1.00 96.94 96 THR A N 1
ATOM 752 C CA . THR A 1 96 ? -11.321 5.753 -12.271 1.00 96.94 96 THR A CA 1
ATOM 753 C C . THR A 1 96 ? -12.215 6.070 -11.071 1.00 96.94 96 THR A C 1
ATOM 755 O O . THR A 1 96 ? -13.433 5.974 -11.180 1.00 96.94 96 THR A O 1
ATOM 758 N N . ILE A 1 97 ? -11.644 6.595 -9.981 1.00 95.50 97 ILE A N 1
ATOM 759 C CA . ILE A 1 97 ? -12.412 6.923 -8.769 1.00 95.50 97 ILE A CA 1
ATOM 760 C C . ILE A 1 97 ? -13.441 8.031 -9.040 1.00 95.50 97 ILE A C 1
ATOM 762 O O . ILE A 1 97 ? -14.593 7.933 -8.623 1.00 95.50 97 ILE A O 1
ATOM 766 N N . LEU A 1 98 ? -13.072 9.082 -9.785 1.00 95.25 98 LEU A N 1
ATOM 767 C CA . LEU A 1 98 ? -14.011 10.156 -10.144 1.00 95.25 98 LEU A CA 1
ATOM 768 C C . LEU A 1 98 ? -15.144 9.692 -11.071 1.00 95.25 98 LEU A C 1
ATOM 770 O O . LEU A 1 98 ? -16.180 10.354 -11.129 1.00 95.25 98 LEU A O 1
ATOM 774 N N . ALA A 1 99 ? -14.966 8.581 -11.788 1.00 96.81 99 ALA A N 1
ATOM 775 C CA . ALA A 1 99 ? -16.028 7.956 -12.571 1.00 96.81 99 ALA A CA 1
ATOM 776 C C . ALA A 1 99 ? -17.016 7.148 -11.705 1.00 96.81 99 ALA A C 1
ATOM 778 O O . ALA A 1 99 ? -18.032 6.692 -12.228 1.00 96.81 99 ALA A O 1
ATOM 779 N N . GLY A 1 100 ? -16.755 7.014 -10.399 1.00 94.56 100 GLY A N 1
ATOM 780 C CA . GLY A 1 100 ? -17.572 6.246 -9.459 1.00 94.56 100 GLY A CA 1
ATOM 781 C C . GLY A 1 100 ? -17.275 4.746 -9.459 1.00 94.56 100 GLY A C 1
ATOM 782 O O . GLY A 1 100 ? -18.104 3.982 -8.977 1.00 94.56 100 GLY A O 1
ATOM 783 N N . ASP A 1 101 ? -16.137 4.343 -10.023 1.00 95.38 101 ASP A N 1
ATOM 784 C CA . ASP A 1 101 ? -15.675 2.957 -10.069 1.00 95.38 101 ASP A CA 1
ATOM 785 C C . ASP A 1 101 ? -14.931 2.597 -8.768 1.00 95.38 101 ASP A C 1
ATOM 787 O O . ASP A 1 101 ? -14.158 3.408 -8.247 1.00 95.38 101 ASP A O 1
ATOM 791 N N . ASP A 1 102 ? -15.166 1.393 -8.248 1.00 91.12 102 ASP A N 1
ATOM 792 C CA . ASP A 1 102 ? -14.603 0.852 -7.004 1.00 91.12 102 ASP A CA 1
ATOM 793 C C . ASP A 1 102 ? -13.380 -0.049 -7.245 1.00 91.12 102 ASP A C 1
ATOM 795 O O . ASP A 1 102 ? -13.033 -0.888 -6.423 1.00 91.12 102 ASP A O 1
ATOM 799 N N . ALA A 1 103 ? -12.680 0.175 -8.358 1.00 94.44 103 ALA A N 1
ATOM 800 C CA . ALA A 1 103 ? -11.584 -0.662 -8.842 1.00 94.44 103 ALA A CA 1
ATOM 801 C C . ALA A 1 103 ? -10.353 -0.806 -7.920 1.00 94.44 103 ALA A C 1
ATOM 803 O O . ALA A 1 103 ? -9.491 -1.629 -8.223 1.00 94.44 103 ALA A O 1
ATOM 804 N N . TYR A 1 104 ? -10.202 0.003 -6.862 1.00 96.62 104 TYR A N 1
ATOM 805 C CA . TYR A 1 104 ? -9.007 -0.011 -6.007 1.00 96.62 104 TYR A CA 1
ATOM 806 C C . TYR A 1 104 ? -9.354 0.156 -4.524 1.00 96.62 104 TYR A C 1
ATOM 808 O O . TYR A 1 104 ? -9.972 1.149 -4.137 1.00 96.62 104 TYR A O 1
ATOM 816 N N . ASP A 1 105 ? -8.842 -0.748 -3.690 1.00 95.94 105 ASP A N 1
ATOM 817 C CA . ASP A 1 105 ? -8.938 -0.680 -2.228 1.00 95.94 105 ASP A CA 1
ATOM 818 C C . ASP A 1 105 ? -7.737 0.045 -1.605 1.00 95.94 105 ASP A C 1
ATOM 820 O O . ASP A 1 105 ? -7.851 0.696 -0.563 1.00 95.94 105 ASP A O 1
ATOM 824 N N . MET A 1 106 ? -6.565 -0.048 -2.245 1.00 95.31 106 MET A N 1
ATOM 825 C CA . MET A 1 106 ? -5.323 0.552 -1.760 1.00 95.31 106 MET A CA 1
ATOM 826 C C . MET A 1 106 ? -4.505 1.165 -2.894 1.00 95.31 106 MET A C 1
ATOM 828 O O . MET A 1 106 ? -4.351 0.583 -3.967 1.00 95.31 106 MET A O 1
ATOM 832 N N . ILE A 1 107 ? -3.923 2.335 -2.619 1.00 95.12 107 ILE A N 1
ATOM 833 C CA . ILE A 1 107 ? -3.005 3.024 -3.527 1.00 95.12 107 ILE A CA 1
ATOM 834 C C . ILE A 1 107 ? -1.648 3.181 -2.842 1.00 95.12 107 ILE A C 1
ATOM 836 O O . ILE A 1 107 ? -1.553 3.840 -1.805 1.00 95.12 107 ILE A O 1
ATOM 840 N N . ILE A 1 108 ? -0.589 2.642 -3.445 1.00 93.56 108 ILE A N 1
ATOM 841 C CA . ILE A 1 108 ? 0.791 2.819 -2.972 1.00 93.56 108 ILE A CA 1
ATOM 842 C C . ILE A 1 108 ? 1.540 3.691 -3.974 1.00 93.56 108 ILE A C 1
ATOM 844 O O . ILE A 1 108 ? 1.751 3.321 -5.121 1.00 93.56 108 ILE A O 1
ATOM 848 N N . THR A 1 109 ? 1.943 4.892 -3.577 1.00 92.19 109 THR A N 1
ATOM 849 C CA . THR A 1 109 ? 2.656 5.803 -4.480 1.00 92.19 109 THR A CA 1
ATOM 850 C C . THR A 1 109 ? 3.456 6.840 -3.699 1.00 92.19 109 THR A C 1
ATOM 852 O O . THR A 1 109 ? 3.340 6.951 -2.478 1.00 92.19 109 THR A O 1
ATOM 855 N N . SER A 1 110 ? 4.292 7.619 -4.386 1.00 87.38 110 SER A N 1
ATOM 856 C CA . SER A 1 110 ? 5.109 8.634 -3.727 1.00 87.38 110 SER A CA 1
ATOM 857 C C . SER A 1 110 ? 4.280 9.844 -3.293 1.00 87.38 110 SER A C 1
ATOM 859 O O . SER A 1 110 ? 3.387 10.304 -4.010 1.00 87.38 110 SER A O 1
ATOM 861 N N . LEU A 1 111 ? 4.658 10.441 -2.158 1.00 83.81 111 LEU A N 1
ATOM 862 C CA . LEU A 1 111 ? 4.061 11.685 -1.660 1.00 83.81 111 LEU A CA 1
ATOM 863 C C . LEU A 1 111 ? 4.111 12.813 -2.702 1.00 83.81 111 LEU A C 1
ATOM 865 O O . LEU A 1 111 ? 3.102 13.456 -2.982 1.00 83.81 111 LEU A O 1
ATOM 869 N N . SER A 1 112 ? 5.281 13.008 -3.315 1.00 81.38 112 SER A N 1
ATOM 870 C CA . SER A 1 112 ? 5.584 14.163 -4.170 1.00 81.38 112 SER A CA 1
ATOM 871 C C . SER A 1 112 ? 4.782 14.260 -5.471 1.00 81.38 112 SER A C 1
ATOM 873 O O . SER A 1 112 ? 4.643 15.364 -5.987 1.00 81.38 112 SER A O 1
ATOM 875 N N . ALA A 1 113 ? 4.270 13.145 -5.995 1.00 79.94 113 ALA A N 1
ATOM 876 C CA . ALA A 1 113 ? 3.667 13.073 -7.329 1.00 79.94 113 ALA A CA 1
ATOM 877 C C . ALA A 1 113 ? 2.313 12.357 -7.306 1.00 79.94 113 ALA A C 1
ATOM 879 O O . ALA A 1 113 ? 1.336 12.839 -7.873 1.00 79.94 113 ALA A O 1
ATOM 880 N N . GLY A 1 114 ? 2.219 11.237 -6.585 1.00 86.31 114 GLY A N 1
ATOM 881 C CA . GLY A 1 114 ? 0.982 10.477 -6.528 1.00 86.31 114 GLY A CA 1
ATOM 882 C C . GLY A 1 114 ? 0.000 11.016 -5.495 1.00 86.31 114 GLY A C 1
ATOM 883 O O . GLY A 1 114 ? -1.087 11.483 -5.841 1.00 86.31 114 GLY A O 1
ATOM 884 N N . ILE A 1 115 ? 0.397 11.006 -4.221 1.00 88.19 115 ILE A N 1
ATOM 885 C CA . ILE A 1 115 ? -0.513 11.360 -3.123 1.00 88.19 115 ILE A CA 1
ATOM 886 C C . ILE A 1 115 ? -0.944 12.823 -3.197 1.00 88.19 115 ILE A C 1
ATOM 888 O O . ILE A 1 115 ? -2.133 13.090 -3.070 1.00 88.19 115 ILE A O 1
ATOM 892 N N . ASN A 1 116 ? -0.034 13.767 -3.465 1.00 87.44 116 ASN A N 1
ATOM 893 C CA . ASN A 1 116 ? -0.395 15.187 -3.584 1.00 87.44 116 ASN A CA 1
ATOM 894 C C . ASN A 1 116 ? -1.515 15.422 -4.611 1.00 87.44 116 ASN A C 1
ATOM 896 O O . ASN A 1 116 ? -2.429 16.213 -4.366 1.00 87.44 116 ASN A O 1
ATOM 900 N N . LYS A 1 117 ? -1.479 14.705 -5.740 1.00 91.25 117 LYS A N 1
ATOM 901 C CA . LYS A 1 117 ? -2.494 14.787 -6.792 1.00 91.25 117 LYS A CA 1
ATOM 902 C C . LYS A 1 117 ? -3.835 14.213 -6.342 1.00 91.25 117 LYS A C 1
ATOM 904 O O . LYS A 1 117 ? -4.863 14.868 -6.504 1.00 91.25 117 LYS A O 1
ATOM 909 N N . LEU A 1 118 ? -3.824 13.015 -5.761 1.00 93.75 118 LEU A N 1
ATOM 910 C CA . LEU A 1 118 ? -5.034 12.324 -5.307 1.00 93.75 118 LEU A CA 1
ATOM 911 C C . LEU A 1 118 ? -5.690 13.044 -4.117 1.00 93.75 118 LEU A C 1
ATOM 913 O O . LEU A 1 118 ? -6.901 13.255 -4.105 1.00 93.75 118 LEU A O 1
ATOM 917 N N . ALA A 1 119 ? -4.889 13.508 -3.157 1.00 91.75 119 ALA A N 1
ATOM 918 C CA . ALA A 1 119 ? -5.355 14.285 -2.014 1.00 91.75 119 ALA A CA 1
ATOM 919 C C . ALA A 1 119 ? -6.005 15.604 -2.457 1.00 91.75 119 ALA A C 1
ATOM 921 O O . ALA A 1 119 ? -7.105 15.927 -2.014 1.00 91.75 119 ALA A O 1
ATOM 922 N N . SER A 1 120 ? -5.373 16.329 -3.389 1.00 90.12 120 SER A N 1
ATOM 923 C CA . SER A 1 120 ? -5.922 17.582 -3.935 1.00 90.12 120 SER A CA 1
ATOM 924 C C . SER A 1 120 ? -7.231 17.375 -4.701 1.00 90.12 120 SER A C 1
ATOM 926 O O . SER A 1 120 ? -8.069 18.270 -4.746 1.00 90.12 120 SER A O 1
ATOM 928 N N . ALA A 1 121 ? -7.421 16.195 -5.295 1.00 91.50 121 ALA A N 1
ATOM 929 C CA . ALA A 1 121 ? -8.655 15.826 -5.979 1.00 91.50 121 ALA A CA 1
ATOM 930 C C . ALA A 1 121 ? -9.793 15.438 -5.021 1.00 91.50 121 ALA A C 1
ATOM 932 O O . ALA A 1 121 ? -10.924 15.273 -5.467 1.00 91.50 121 ALA A O 1
ATOM 933 N N . GLY A 1 122 ? -9.502 15.272 -3.726 1.00 91.81 122 GLY A N 1
ATOM 934 C CA . GLY A 1 122 ? -10.485 14.869 -2.723 1.00 91.81 122 GLY A CA 1
ATOM 935 C C . GLY A 1 122 ? -10.954 13.419 -2.858 1.00 91.81 122 GLY A C 1
ATOM 936 O O . GLY A 1 122 ? -12.033 13.098 -2.372 1.00 91.81 122 GLY A O 1
ATOM 937 N N . VAL A 1 123 ? -10.167 12.557 -3.514 1.00 92.44 123 VAL A N 1
ATOM 938 C CA . VAL A 1 123 ? -10.545 11.161 -3.816 1.00 92.44 123 VAL A CA 1
ATOM 939 C C . VAL A 1 123 ? -9.966 10.135 -2.836 1.00 92.44 123 VAL A C 1
ATOM 941 O O . VAL A 1 123 ? -10.167 8.941 -3.018 1.00 92.44 123 VAL A O 1
ATOM 944 N N . LEU A 1 124 ? -9.224 10.578 -1.816 1.00 93.69 124 LEU A N 1
ATOM 945 C CA . LEU A 1 124 ? -8.632 9.692 -0.812 1.00 93.69 124 LEU A CA 1
ATOM 946 C C . LEU A 1 124 ? -9.543 9.523 0.405 1.00 93.69 124 LEU A C 1
ATOM 948 O O . LEU A 1 124 ? -10.180 10.474 0.869 1.00 93.69 124 LEU A O 1
ATOM 952 N N . PHE A 1 125 ? -9.547 8.305 0.940 1.00 94.12 125 PHE A N 1
ATOM 953 C CA . PHE A 1 125 ? -10.252 7.950 2.162 1.00 94.12 125 PHE A CA 1
ATOM 954 C C . PHE A 1 125 ? -9.476 8.409 3.406 1.00 94.12 125 PHE A C 1
ATOM 956 O O . PHE A 1 125 ? -8.249 8.492 3.403 1.00 94.12 125 PHE A O 1
ATOM 963 N N . ASP A 1 126 ? -10.199 8.720 4.479 1.00 95.00 126 ASP A N 1
ATOM 964 C CA . ASP A 1 126 ? -9.594 9.051 5.768 1.00 95.00 126 ASP A CA 1
ATOM 965 C C . ASP A 1 126 ? -9.229 7.764 6.509 1.00 95.00 126 ASP A C 1
ATOM 967 O O . ASP A 1 126 ? -10.103 7.055 7.006 1.00 95.00 126 ASP A O 1
ATOM 971 N N . LEU A 1 127 ? -7.935 7.460 6.591 1.00 94.62 127 LEU A N 1
ATOM 972 C CA . LEU A 1 127 ? -7.428 6.198 7.132 1.00 94.62 127 LEU A CA 1
ATOM 973 C C . LEU A 1 127 ? -7.846 5.964 8.590 1.00 94.62 127 LEU A C 1
ATOM 975 O O . LEU A 1 127 ? -8.004 4.820 9.007 1.00 94.62 127 LEU A O 1
ATOM 979 N N . ARG A 1 128 ? -8.101 7.030 9.356 1.00 92.06 128 ARG A N 1
ATOM 980 C CA . ARG A 1 128 ? -8.572 6.943 10.750 1.00 92.06 128 ARG A CA 1
ATOM 981 C C . ARG A 1 128 ? -9.989 6.397 10.887 1.00 92.06 128 ARG A C 1
ATOM 983 O O . ARG A 1 128 ? -10.404 6.050 11.987 1.00 92.06 128 ARG A O 1
ATOM 990 N N . GLN A 1 129 ? -10.739 6.327 9.790 1.00 94.75 129 GLN A N 1
ATOM 991 C CA . GLN A 1 129 ? -12.076 5.741 9.778 1.00 94.75 129 GLN A CA 1
ATOM 992 C C . GLN A 1 129 ? -12.054 4.221 9.590 1.00 94.75 129 GLN A C 1
ATOM 994 O O . GLN A 1 129 ? -13.116 3.608 9.643 1.00 94.75 129 GLN A O 1
ATOM 999 N N . ILE A 1 130 ? -10.879 3.608 9.390 1.00 92.50 130 ILE A N 1
ATOM 1000 C CA . ILE A 1 130 ? -10.712 2.154 9.289 1.00 92.50 130 ILE A CA 1
ATOM 1001 C C . ILE A 1 130 ? -10.424 1.603 10.696 1.00 92.50 130 ILE A C 1
ATOM 1003 O O . ILE A 1 130 ? -9.301 1.746 11.175 1.00 92.50 130 ILE A O 1
ATOM 1007 N N . PRO A 1 131 ? -11.388 0.960 11.389 1.00 86.44 131 PRO A N 1
ATOM 1008 C CA . PRO A 1 131 ? -11.229 0.626 12.810 1.00 86.44 131 PRO A CA 1
ATOM 1009 C C . PRO A 1 131 ? -10.127 -0.401 13.092 1.00 86.44 131 PRO A C 1
ATOM 1011 O O . PRO A 1 131 ? -9.569 -0.426 14.184 1.00 86.44 131 PRO A O 1
ATOM 1014 N N . SER A 1 132 ? -9.824 -1.258 12.115 1.00 85.31 132 SER A N 1
ATOM 1015 C CA . SER A 1 132 ? -8.770 -2.271 12.198 1.00 85.31 132 SER A CA 1
ATOM 1016 C C . SER A 1 132 ? -7.370 -1.726 11.892 1.00 85.31 132 SER A C 1
ATOM 1018 O O . SER A 1 132 ? -6.393 -2.454 12.055 1.00 85.31 132 SER A O 1
ATOM 1020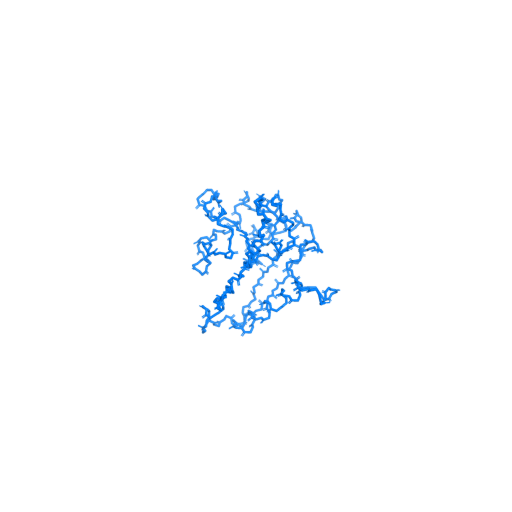 N N . LEU A 1 133 ? -7.246 -0.469 11.450 1.00 88.81 133 LEU A N 1
ATOM 1021 C CA . LEU A 1 133 ? -5.968 0.126 11.074 1.00 88.81 133 LEU A CA 1
ATOM 1022 C C . LEU A 1 133 ? -5.339 0.870 12.262 1.00 88.81 133 LEU A C 1
ATOM 1024 O O . LEU A 1 133 ? -5.692 2.007 12.571 1.00 88.81 133 LEU A O 1
ATOM 1028 N N . THR A 1 134 ? -4.365 0.235 12.915 1.00 88.00 134 THR A N 1
ATOM 1029 C CA . THR A 1 134 ? -3.676 0.765 14.105 1.00 88.00 134 THR A CA 1
ATOM 1030 C C . THR A 1 134 ? -2.532 1.715 13.737 1.00 88.00 134 THR A C 1
ATOM 1032 O O . THR A 1 134 ? -1.357 1.361 13.868 1.00 88.00 134 THR A O 1
ATOM 1035 N N . LEU A 1 135 ? -2.865 2.910 13.230 1.00 89.75 135 LEU A N 1
ATOM 1036 C CA . LEU A 1 135 ? -1.899 3.916 12.740 1.00 89.75 135 LEU A CA 1
ATOM 1037 C C . LEU A 1 135 ? -0.910 4.432 13.800 1.00 89.75 135 LEU A C 1
ATOM 1039 O O . LEU A 1 135 ? 0.097 5.039 13.445 1.00 89.75 135 LEU A O 1
ATOM 1043 N N . ASP A 1 136 ? -1.193 4.198 15.077 1.00 88.50 136 ASP A N 1
ATOM 1044 C CA . ASP A 1 136 ? -0.373 4.554 16.235 1.00 88.50 136 ASP A CA 1
ATOM 1045 C C . ASP A 1 136 ? 0.631 3.463 16.653 1.00 88.50 136 ASP A C 1
ATOM 1047 O O . ASP A 1 136 ? 1.440 3.685 17.553 1.00 88.50 136 ASP A O 1
ATOM 1051 N N . SER A 1 137 ? 0.600 2.292 16.009 1.00 88.50 137 SER A N 1
ATOM 1052 C CA . SER A 1 137 ? 1.542 1.197 16.276 1.00 88.50 137 SER A CA 1
ATOM 1053 C C . SER A 1 137 ? 2.933 1.429 15.671 1.00 88.50 137 SER A C 1
ATOM 1055 O O . SER A 1 137 ? 3.103 2.190 14.719 1.00 88.50 137 SER A O 1
ATOM 1057 N N . GLU A 1 138 ? 3.930 0.700 16.180 1.00 87.06 138 GLU A N 1
ATOM 1058 C CA . GLU A 1 138 ? 5.339 0.768 15.748 1.00 87.06 138 GLU A CA 1
ATOM 1059 C C . GLU A 1 138 ? 5.593 0.356 14.286 1.00 87.06 138 GLU A C 1
ATOM 1061 O O . GLU A 1 138 ? 6.653 0.640 13.727 1.00 87.06 138 GLU A O 1
ATOM 1066 N N . LEU A 1 139 ? 4.613 -0.288 13.646 1.00 85.75 139 LEU A N 1
ATOM 1067 C CA . LEU A 1 139 ? 4.661 -0.642 12.226 1.00 85.75 139 LEU A CA 1
ATOM 1068 C C . LEU A 1 139 ? 4.564 0.594 11.316 1.00 85.75 139 LEU A C 1
ATOM 1070 O O . LEU A 1 139 ? 4.954 0.537 10.144 1.00 85.75 139 LEU A O 1
ATOM 1074 N N . TRP A 1 140 ? 4.068 1.712 11.851 1.00 90.25 140 TRP A N 1
ATOM 1075 C CA . TRP A 1 140 ? 3.883 2.973 11.142 1.00 90.25 140 TRP A CA 1
ATOM 1076 C C . TRP A 1 140 ? 4.877 4.032 11.603 1.00 90.25 140 TRP A C 1
ATOM 1078 O O . TRP A 1 140 ? 5.451 3.975 12.686 1.00 90.25 140 TRP A O 1
ATOM 1088 N N . ASN A 1 141 ? 5.067 5.049 10.768 1.00 90.00 141 ASN A N 1
ATOM 1089 C CA . ASN A 1 141 ? 5.866 6.207 11.113 1.00 90.00 141 ASN A CA 1
ATOM 1090 C C . ASN A 1 141 ? 5.096 7.084 12.124 1.00 90.00 141 ASN A C 1
ATOM 1092 O O . ASN A 1 141 ? 4.100 7.717 11.745 1.00 90.00 141 ASN A O 1
ATOM 1096 N N . PRO A 1 142 ? 5.566 7.208 13.380 1.00 90.06 142 PRO A N 1
ATOM 1097 C CA . PRO A 1 142 ? 4.841 7.946 14.413 1.00 90.06 142 PRO A CA 1
ATOM 1098 C C . PRO A 1 142 ? 4.726 9.440 14.087 1.00 90.06 142 PRO A C 1
ATOM 1100 O O . PRO A 1 142 ? 3.736 10.077 14.440 1.00 90.06 142 PRO A O 1
ATOM 1103 N N . SER A 1 143 ? 5.692 10.010 13.356 1.00 90.06 143 SER A N 1
ATOM 1104 C CA . SER A 1 143 ? 5.627 11.414 12.938 1.00 90.06 143 SER A CA 1
ATOM 1105 C C . SER A 1 143 ? 4.464 11.665 11.979 1.00 90.06 143 SER A C 1
ATOM 1107 O O . SER A 1 143 ? 3.831 12.716 12.051 1.00 90.06 143 SER A O 1
ATOM 1109 N N . MET A 1 144 ? 4.137 10.701 11.113 1.00 89.81 144 MET A N 1
ATOM 1110 C CA . MET A 1 144 ? 2.997 10.834 10.204 1.00 89.81 144 MET A CA 1
ATOM 1111 C C . MET A 1 144 ? 1.671 10.725 10.946 1.00 89.81 144 MET A C 1
ATOM 1113 O O . MET A 1 144 ? 0.778 11.527 10.695 1.00 89.81 144 MET A O 1
ATOM 1117 N N . TYR A 1 145 ? 1.562 9.791 11.889 1.00 87.38 145 TYR A N 1
ATOM 1118 C CA . TYR A 1 145 ? 0.372 9.671 12.727 1.00 87.38 145 TYR A CA 1
ATOM 1119 C C . TYR A 1 145 ? 0.088 10.948 13.534 1.00 87.38 145 TYR A C 1
ATOM 1121 O O . TYR A 1 145 ? -1.052 11.415 13.564 1.00 87.38 145 TYR A O 1
ATOM 1129 N N . VAL A 1 146 ? 1.127 11.538 14.136 1.00 86.56 146 VAL A N 1
ATOM 1130 C CA . VAL A 1 146 ? 0.998 12.723 15.000 1.00 86.56 146 VAL A CA 1
ATOM 1131 C C . VAL A 1 146 ? 0.822 14.018 14.206 1.00 86.56 146 VAL A C 1
ATOM 1133 O O . VAL A 1 146 ? 0.031 14.869 14.603 1.00 86.56 146 VAL A O 1
ATOM 1136 N N . ASN A 1 147 ? 1.567 14.202 13.112 1.00 87.19 147 ASN A N 1
ATOM 1137 C CA . ASN A 1 147 ? 1.693 15.516 12.471 1.00 87.19 147 ASN A CA 1
ATOM 1138 C C . ASN A 1 147 ? 1.017 15.616 11.102 1.00 87.19 147 ASN A C 1
ATOM 1140 O O . ASN A 1 147 ? 0.835 16.727 10.601 1.00 87.19 147 ASN A O 1
ATOM 1144 N N . MET A 1 148 ? 0.702 14.493 10.452 1.00 85.88 148 MET A N 1
ATOM 1145 C CA . MET A 1 148 ? 0.326 14.508 9.042 1.00 85.88 148 MET A CA 1
ATOM 1146 C C . MET A 1 148 ? -1.184 14.390 8.850 1.00 85.88 148 MET A C 1
ATOM 1148 O O . MET A 1 148 ? -1.733 13.334 8.536 1.00 85.88 148 MET A O 1
ATOM 1152 N N . GLU A 1 149 ? -1.839 15.537 8.987 1.00 88.19 149 GLU A N 1
ATOM 1153 C CA . GLU A 1 149 ? -3.254 15.720 8.687 1.00 88.19 149 GLU A CA 1
ATOM 1154 C C . GLU A 1 149 ? -3.456 16.728 7.559 1.00 88.19 149 GLU A C 1
ATOM 1156 O O . GLU A 1 149 ? -2.812 17.777 7.505 1.00 88.19 149 GLU A O 1
ATOM 1161 N N . LEU A 1 150 ? -4.421 16.442 6.688 1.00 86.88 150 LEU A N 1
ATOM 1162 C CA . LEU A 1 150 ? -4.931 17.383 5.703 1.00 86.88 150 LEU A CA 1
ATOM 1163 C C . LEU A 1 150 ? -6.419 17.602 5.965 1.00 86.88 150 LEU A C 1
ATOM 1165 O O . LEU A 1 150 ? -7.223 16.681 5.838 1.00 86.88 150 LEU A O 1
ATOM 1169 N N . ASN A 1 151 ? -6.793 18.830 6.336 1.00 86.75 151 ASN A N 1
ATOM 1170 C CA . ASN A 1 151 ? -8.173 19.201 6.674 1.00 86.75 151 ASN A CA 1
ATOM 1171 C C . ASN A 1 151 ? -8.812 18.286 7.744 1.00 86.75 151 ASN A C 1
ATOM 1173 O O . ASN A 1 151 ? -9.976 17.905 7.621 1.00 86.75 151 ASN A O 1
ATOM 1177 N N . GLY A 1 152 ? -8.042 17.916 8.774 1.00 89.19 152 GLY A N 1
ATOM 1178 C CA . GLY A 1 152 ? -8.493 17.049 9.872 1.00 89.19 152 GLY A CA 1
ATOM 1179 C C . GLY A 1 152 ? -8.618 15.565 9.513 1.00 89.19 152 GLY A C 1
ATOM 1180 O O . GLY A 1 152 ? -9.161 14.797 10.301 1.00 89.19 152 GLY A O 1
ATOM 1181 N N . LYS A 1 153 ? -8.144 15.158 8.328 1.00 92.75 153 LYS A N 1
ATOM 1182 C CA . LYS A 1 153 ? -8.130 13.767 7.861 1.00 92.75 153 LYS A CA 1
ATOM 1183 C C . LYS A 1 153 ? -6.703 13.279 7.686 1.00 92.75 153 LYS A C 1
ATOM 1185 O O . LYS A 1 153 ? -5.839 14.034 7.234 1.00 92.75 153 LYS A O 1
ATOM 1190 N N . GLN A 1 154 ? -6.470 12.000 7.951 1.00 93.50 154 GLN A N 1
ATOM 1191 C CA . GLN A 1 154 ? -5.192 11.362 7.656 1.00 93.50 154 GLN A CA 1
ATOM 1192 C C . GLN A 1 154 ? -5.340 10.540 6.377 1.00 93.50 154 GLN A C 1
ATOM 1194 O O . GLN A 1 154 ? -5.858 9.431 6.388 1.00 93.50 154 GLN A O 1
ATOM 1199 N N . LEU A 1 155 ? -4.916 11.117 5.252 1.00 93.69 155 LEU A N 1
ATOM 1200 C CA . LEU A 1 155 ? -5.143 10.545 3.914 1.00 93.69 155 LEU A CA 1
ATOM 1201 C C . LEU A 1 155 ? -4.016 9.620 3.438 1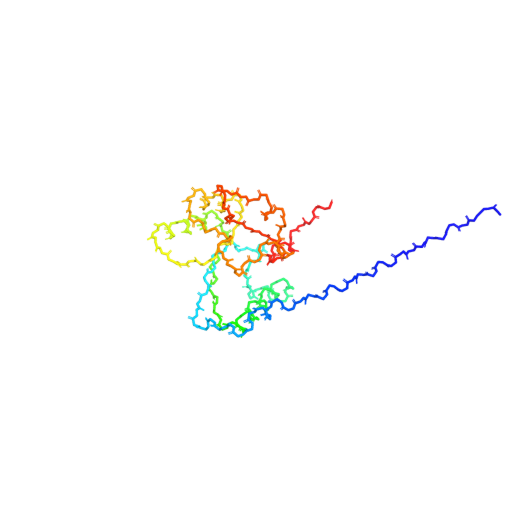.00 93.69 155 LEU A C 1
ATOM 1203 O O . LEU A 1 155 ? -4.116 8.999 2.385 1.00 93.69 155 LEU A O 1
ATOM 1207 N N . VAL A 1 156 ? -2.905 9.592 4.169 1.00 92.19 156 VAL A N 1
ATOM 1208 C CA . VAL A 1 156 ? -1.690 8.867 3.801 1.00 92.19 156 VAL A CA 1
ATOM 1209 C C . VAL A 1 156 ? -0.907 8.516 5.062 1.00 92.19 156 VAL A C 1
ATOM 1211 O O . VAL A 1 156 ? -0.937 9.232 6.062 1.00 92.19 156 VAL A O 1
ATOM 1214 N N . THR A 1 157 ? -0.201 7.396 5.006 1.00 91.62 157 THR A N 1
ATOM 1215 C CA . THR A 1 157 ? 0.731 6.934 6.031 1.00 91.62 157 THR A CA 1
ATOM 1216 C C . THR A 1 157 ? 1.873 6.170 5.355 1.00 91.62 157 THR A C 1
ATOM 1218 O O . THR A 1 157 ? 1.801 5.855 4.167 1.00 91.62 157 THR A O 1
ATOM 1221 N N . THR A 1 158 ? 2.942 5.893 6.089 1.00 89.81 158 THR A N 1
ATOM 1222 C CA . THR A 1 158 ? 3.979 4.928 5.710 1.00 89.81 158 THR A CA 1
ATOM 1223 C C . THR A 1 158 ? 4.706 4.466 6.977 1.00 89.81 158 THR A C 1
ATOM 1225 O O . THR A 1 158 ? 4.391 4.945 8.065 1.00 89.81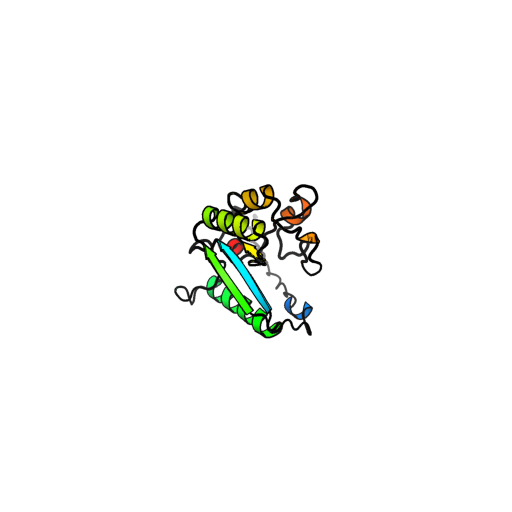 158 THR A O 1
ATOM 1228 N N . GLY A 1 159 ? 5.643 3.531 6.872 1.00 87.69 159 GLY A N 1
ATOM 1229 C CA . GLY A 1 159 ? 6.395 2.996 8.005 1.00 87.69 159 GLY A CA 1
ATOM 1230 C C . GLY A 1 159 ? 7.083 1.683 7.663 1.00 87.69 159 GLY A C 1
ATOM 1231 O O . GLY A 1 159 ? 7.129 1.293 6.496 1.00 87.69 159 GLY A O 1
ATOM 1232 N N . ASN A 1 160 ? 7.565 0.991 8.694 1.00 83.62 160 ASN A N 1
ATOM 1233 C CA . ASN A 1 160 ? 8.297 -0.273 8.574 1.00 83.62 160 ASN A CA 1
ATOM 1234 C C . ASN A 1 160 ? 7.482 -1.391 7.907 1.00 83.62 160 ASN A C 1
ATOM 1236 O O . ASN A 1 160 ? 8.053 -2.341 7.387 1.00 83.62 160 ASN A O 1
ATOM 1240 N N . VAL A 1 161 ? 6.154 -1.262 7.873 1.00 80.94 161 VAL A N 1
ATOM 1241 C CA . VAL A 1 161 ? 5.264 -2.158 7.119 1.00 80.94 161 VAL A CA 1
ATOM 1242 C C . VAL A 1 161 ? 5.450 -2.078 5.593 1.00 80.94 161 VAL A C 1
ATOM 1244 O O . VAL A 1 161 ? 5.065 -2.996 4.874 1.00 80.94 161 VAL A O 1
ATOM 1247 N N . SER A 1 162 ? 6.034 -0.994 5.071 1.00 82.00 162 SER A N 1
ATOM 1248 C CA . SER A 1 162 ? 6.342 -0.855 3.646 1.00 82.00 162 SER A CA 1
ATOM 1249 C C . SER A 1 162 ? 7.737 -1.394 3.346 1.00 82.00 162 SER A C 1
ATOM 1251 O O . SER A 1 162 ? 8.719 -0.930 3.924 1.00 82.00 162 SER A O 1
ATOM 1253 N N . ALA A 1 163 ? 7.844 -2.293 2.362 1.00 77.56 163 ALA A N 1
ATOM 1254 C CA . ALA A 1 163 ? 9.121 -2.853 1.908 1.00 77.56 163 ALA A CA 1
ATOM 1255 C C . ALA A 1 163 ? 10.142 -1.766 1.521 1.00 77.56 163 ALA A C 1
ATOM 1257 O O . ALA A 1 163 ? 11.345 -1.924 1.717 1.00 77.56 163 ALA A O 1
ATOM 1258 N N . GLN A 1 164 ? 9.664 -0.602 1.065 1.00 75.81 164 GLN A N 1
ATOM 1259 C CA . GLN A 1 164 ? 10.521 0.525 0.717 1.00 75.81 164 GLN A CA 1
ATOM 1260 C C . GLN A 1 164 ? 11.372 1.033 1.900 1.00 75.81 164 GLN A C 1
ATOM 1262 O O . GLN A 1 164 ? 12.469 1.552 1.684 1.00 75.81 164 GLN A O 1
ATOM 1267 N N . TYR A 1 165 ? 10.902 0.904 3.146 1.00 75.12 165 TYR A N 1
ATOM 1268 C CA . TYR A 1 165 ? 11.681 1.306 4.326 1.00 75.12 165 TYR A CA 1
ATOM 1269 C C . TYR A 1 165 ? 12.927 0.438 4.531 1.00 75.12 165 TYR A C 1
ATOM 1271 O O . TYR A 1 165 ? 13.900 0.917 5.103 1.00 75.12 165 TYR A O 1
ATOM 1279 N N . LEU A 1 166 ? 12.928 -0.796 4.021 1.00 72.75 166 LEU A N 1
ATOM 1280 C CA . LEU A 1 166 ? 14.049 -1.729 4.148 1.00 72.75 166 LEU A CA 1
ATOM 1281 C C . LEU A 1 166 ? 15.175 -1.443 3.144 1.00 72.75 166 LEU A C 1
ATOM 1283 O O . LEU A 1 166 ? 16.324 -1.788 3.398 1.00 72.75 166 LEU A O 1
ATOM 1287 N N . VAL A 1 167 ? 14.857 -0.784 2.024 1.00 71.19 167 VAL A N 1
ATOM 1288 C CA . VAL A 1 167 ? 15.818 -0.462 0.948 1.00 71.19 167 VAL A CA 1
ATOM 1289 C C . VAL A 1 167 ? 16.231 1.007 0.909 1.00 71.19 167 VAL A C 1
ATOM 1291 O O . VAL A 1 167 ? 17.143 1.377 0.171 1.00 71.19 167 VAL A O 1
ATOM 1294 N N . THR A 1 168 ? 15.566 1.878 1.674 1.00 66.62 168 THR A N 1
ATOM 1295 C CA . THR A 1 168 ? 15.909 3.304 1.689 1.00 66.62 168 THR A CA 1
ATOM 1296 C C . THR A 1 168 ? 17.141 3.513 2.576 1.00 66.62 168 THR A C 1
ATOM 1298 O O . THR A 1 168 ? 17.104 3.124 3.744 1.00 66.62 168 THR A O 1
ATOM 1301 N N . PRO A 1 169 ? 18.226 4.141 2.082 1.00 60.25 169 PRO A N 1
ATOM 1302 C CA . PRO A 1 169 ? 19.388 4.413 2.916 1.00 60.25 169 PRO A CA 1
ATOM 1303 C C . PRO A 1 169 ? 18.978 5.294 4.099 1.00 60.25 169 PRO A C 1
ATOM 1305 O O . PRO A 1 169 ? 18.468 6.403 3.922 1.00 60.25 169 PRO A O 1
ATOM 1308 N N . ILE A 1 170 ? 19.205 4.789 5.311 1.00 54.28 170 ILE A N 1
ATOM 1309 C CA . ILE A 1 170 ? 19.039 5.560 6.538 1.00 54.28 170 ILE A CA 1
ATOM 1310 C C . ILE A 1 170 ? 20.221 6.524 6.598 1.00 54.28 170 ILE A C 1
ATOM 1312 O O . ILE A 1 170 ? 21.366 6.108 6.774 1.00 54.28 170 ILE A O 1
ATOM 1316 N N . VAL A 1 171 ? 19.955 7.816 6.418 1.00 52.47 171 VAL A N 1
ATOM 1317 C CA . VAL A 1 171 ? 20.941 8.842 6.761 1.00 52.47 171 VAL A CA 1
ATOM 1318 C C . VAL A 1 171 ? 20.910 8.976 8.280 1.00 52.47 171 VAL A C 1
ATOM 1320 O O . VAL A 1 171 ? 19.976 9.562 8.828 1.00 52.47 171 VAL A O 1
ATOM 1323 N N . VAL A 1 172 ? 21.888 8.353 8.937 1.00 45.44 172 VAL A N 1
ATOM 1324 C CA . VAL A 1 172 ? 22.249 8.606 10.341 1.00 45.44 172 VAL A CA 1
ATOM 1325 C C . VAL A 1 172 ? 23.022 9.911 10.470 1.00 45.44 172 VAL A C 1
ATOM 1327 O O . VAL A 1 172 ? 23.841 10.203 9.569 1.00 45.44 172 VAL A O 1
#

Secondary structure (DSSP, 8-state):
--PPP----------------GGGGGTT---TT-EEEEEEE-BTTB--S--GGGTT-HHHHHHHHHHHHHHHHH--EEEEEEES-HHHHHHHHHHHHHTT----SEEE--IIIIIHHHHHTT----GGG-TT--TTSTTS-HHHHHH--BTTB-----STTSTHHHHS----

pLDDT: mean 83.77, std 16.62, range [37.62, 97.75]

Sequence (172 aa):
MTAADEEVAAEATAAETTTEDYLAKFDGIDVSGRTFHIIAQDTEERNNFYHEDTAGDIINDSINDRDNKVREVLGIEFDFIGYEDREKLATTAQKTILAGDDAYDMIITSLSAGINKLASAGVLFDLRQIPSLTLDSELWNPSMYVNMELNGKQLVTTGNVSAQYLVTPIVV

Radius of gyration: 20.33 Å; chains: 1; bounding box: 70×38×53 Å